Protein AF-A0A445JFX0-F1 (afdb_monomer_lite)

Sequence (176 aa):
MSKSPNRHNRLYMEARPMEAGLAEAIDDEKIGPGVAPKIGLKYCQKCLVGKRIWTRKYDVLAPMRRWSDHFNCARRACYAAMLTAKPRLLEPVYLVEIQAPDQALDGAYSVLNQKRGHVFEECQRPGTPLHNVKAYLPPSDPLEPVTPAAARVAEIRRKKGFDVEMRPLSEFEDRL

pLDDT: mean 72.2, std 17.0, range [28.61, 91.88]

Secondary structure (DSSP, 8-state):
-EE-TTSS-EE-----PPPTTHHHHHHTSSSSTTS-HHHHHHHHHHHTSSS--SSS-S-TTS----HHHHHHHHHHHHHHHHHHT--------EEEEEEE-GGGHHHHHHHHHHTT-EEEEEEEPTTSS-EEEEEEE-SS---STT-HHHHHHHHHHHHTT--SSPPPHHHHSPP-

InterPro domains:
  IPR000640 Elongation factor EFG, domain V-like [PF00679] (88-139)
  IPR014721 Small ribosomal subunit protein uS5 domain 2-type fold, subgroup [G3DSA:3.30.230.10] (1-62)
  IPR020568 Ribosomal protein uS5 domain 2-type superfamily [SSF54211] (1-90)
  IPR035647 EF-G domain III/V-like [SSF54980] (91-140)

Structure (mmCIF, N/CA/C/O backbone):
data_AF-A0A445JFX0-F1
#
_entry.id   AF-A0A445JFX0-F1
#
loop_
_atom_site.group_PDB
_atom_site.id
_atom_site.type_symbol
_atom_site.label_atom_id
_atom_site.label_alt_id
_atom_site.label_comp_id
_atom_site.label_asym_id
_atom_site.label_entity_id
_atom_site.label_seq_id
_atom_site.pdbx_PDB_ins_code
_atom_site.Cartn_x
_atom_site.Cartn_y
_atom_site.Cartn_z
_atom_site.occupancy
_atom_site.B_iso_or_equiv
_atom_site.auth_seq_id
_atom_site.auth_comp_id
_atom_site.auth_asym_id
_atom_site.auth_atom_id
_atom_site.pdbx_PDB_model_num
ATOM 1 N N . MET A 1 1 ? 10.030 1.991 -25.783 1.00 68.31 1 MET A N 1
ATOM 2 C CA . MET A 1 1 ? 10.793 0.958 -26.540 1.00 68.31 1 MET A CA 1
ATOM 3 C C . MET A 1 1 ? 12.175 0.850 -25.912 1.00 68.31 1 MET A C 1
ATOM 5 O O . MET A 1 1 ? 12.702 1.892 -25.548 1.00 68.31 1 MET A O 1
ATOM 9 N N . SER A 1 2 ? 12.758 -0.348 -25.797 1.00 76.56 2 SER A N 1
ATOM 10 C CA . SER A 1 2 ? 14.178 -0.508 -25.436 1.00 76.56 2 SER A CA 1
ATOM 11 C C . SER A 1 2 ? 14.916 -1.409 -26.434 1.00 76.56 2 SER A C 1
ATOM 13 O O . SER A 1 2 ? 14.337 -2.359 -26.960 1.00 76.56 2 SER A O 1
ATOM 15 N N . LYS A 1 3 ? 16.187 -1.109 -26.692 1.00 79.38 3 LYS A N 1
ATOM 16 C CA . LYS A 1 3 ? 17.128 -1.817 -27.561 1.00 79.38 3 LYS A CA 1
ATOM 17 C C . LYS A 1 3 ? 18.201 -2.493 -26.704 1.00 79.38 3 LYS A C 1
ATOM 19 O O . LYS A 1 3 ? 18.663 -1.942 -25.703 1.00 79.38 3 LYS A O 1
ATOM 24 N N . SER A 1 4 ? 18.656 -3.670 -27.126 1.00 76.25 4 SER A N 1
ATOM 25 C CA . SER A 1 4 ? 19.895 -4.267 -26.606 1.00 76.25 4 SER A CA 1
ATOM 26 C C . SER A 1 4 ? 21.100 -3.351 -26.886 1.00 76.25 4 SER A C 1
ATOM 28 O O . SER A 1 4 ? 21.087 -2.694 -27.931 1.00 76.25 4 SER A O 1
ATOM 30 N N . PRO A 1 5 ? 22.183 -3.375 -26.080 1.00 76.75 5 PRO A N 1
ATOM 31 C CA . PRO A 1 5 ? 23.419 -2.632 -26.372 1.00 76.75 5 PRO A CA 1
ATOM 32 C C . PRO A 1 5 ? 23.964 -2.891 -27.785 1.00 76.75 5 PRO A C 1
ATOM 34 O O . PRO A 1 5 ? 24.364 -1.966 -28.484 1.00 76.75 5 PRO A O 1
ATOM 37 N N . ASN A 1 6 ? 23.861 -4.140 -28.249 1.00 71.88 6 ASN A N 1
ATOM 38 C CA . ASN A 1 6 ? 24.244 -4.587 -29.591 1.00 71.88 6 ASN A CA 1
ATOM 39 C C . ASN A 1 6 ? 23.245 -4.182 -30.709 1.00 71.88 6 ASN A C 1
ATOM 41 O O . ASN A 1 6 ? 23.343 -4.668 -31.826 1.00 71.88 6 ASN A O 1
ATOM 45 N N . ARG A 1 7 ? 22.234 -3.349 -30.412 1.00 74.50 7 ARG A N 1
ATOM 46 C CA . ARG A 1 7 ? 21.196 -2.779 -31.311 1.00 74.50 7 ARG A CA 1
ATOM 47 C C . ARG A 1 7 ? 20.332 -3.749 -32.145 1.00 74.50 7 ARG A C 1
ATOM 49 O O . ARG A 1 7 ? 19.346 -3.300 -32.725 1.00 74.50 7 ARG A O 1
ATOM 56 N N . HIS A 1 8 ? 20.631 -5.047 -32.152 1.00 73.62 8 HIS A N 1
ATOM 57 C CA . HIS A 1 8 ? 19.897 -6.074 -32.897 1.00 73.62 8 HIS A CA 1
ATOM 58 C C . HIS A 1 8 ? 18.501 -6.367 -32.331 1.00 73.62 8 HIS A C 1
ATOM 60 O O . HIS A 1 8 ? 17.565 -6.574 -33.098 1.00 73.62 8 HIS A O 1
ATOM 66 N N . ASN A 1 9 ? 18.334 -6.342 -31.005 1.00 71.00 9 ASN A N 1
ATOM 67 C CA . ASN A 1 9 ? 17.088 -6.758 -30.359 1.00 71.00 9 ASN A CA 1
ATOM 68 C C . ASN A 1 9 ? 16.312 -5.541 -29.847 1.00 71.00 9 ASN A C 1
ATOM 70 O O . ASN A 1 9 ? 16.907 -4.618 -29.283 1.00 71.00 9 ASN A O 1
ATOM 74 N N . ARG A 1 10 ? 14.984 -5.546 -30.025 1.00 77.75 10 ARG A N 1
ATOM 75 C CA . ARG A 1 10 ? 14.062 -4.491 -29.572 1.00 77.75 10 ARG A CA 1
ATOM 76 C C . ARG A 1 10 ? 12.927 -5.092 -28.751 1.00 77.75 10 ARG A C 1
ATOM 78 O O . ARG A 1 10 ? 12.318 -6.068 -29.176 1.00 77.75 10 ARG A O 1
ATOM 85 N N . LEU A 1 11 ? 12.626 -4.480 -27.611 1.00 77.75 11 LEU A N 1
ATOM 86 C CA . LEU A 1 11 ? 11.527 -4.851 -26.725 1.00 77.75 11 LEU A CA 1
ATOM 87 C C . LEU A 1 11 ? 10.503 -3.714 -26.631 1.00 77.75 11 LEU A C 1
ATOM 89 O O . LEU A 1 11 ? 10.848 -2.537 -26.455 1.00 77.75 11 LEU A O 1
ATOM 93 N N . TYR A 1 12 ? 9.231 -4.098 -26.714 1.00 79.38 12 TYR A N 1
ATOM 94 C CA . TYR A 1 12 ? 8.079 -3.236 -26.485 1.00 79.38 12 TYR A CA 1
ATOM 95 C C . TYR A 1 12 ? 7.277 -3.830 -25.329 1.00 79.38 12 TYR A C 1
ATOM 97 O O . TYR A 1 12 ? 6.996 -5.026 -25.312 1.00 79.38 12 TYR A O 1
ATOM 105 N N . MET A 1 13 ? 6.952 -2.996 -24.347 1.00 79.62 13 MET A N 1
ATOM 106 C CA . MET A 1 13 ? 6.195 -3.363 -23.155 1.00 79.62 13 MET A CA 1
ATOM 107 C C . MET A 1 13 ? 5.250 -2.215 -22.819 1.00 79.62 13 MET A C 1
ATOM 109 O O . MET A 1 13 ? 5.603 -1.049 -22.993 1.00 79.62 13 MET A O 1
ATOM 113 N N . GLU A 1 14 ? 4.070 -2.563 -22.326 1.00 79.81 14 GLU A N 1
ATOM 114 C CA . GLU A 1 14 ? 3.058 -1.651 -21.806 1.00 79.81 14 GLU A CA 1
ATOM 115 C C . GLU A 1 14 ? 2.653 -2.189 -20.430 1.00 79.81 14 GLU A C 1
ATOM 117 O O . GLU A 1 14 ? 2.467 -3.398 -20.279 1.00 79.81 14 GLU A O 1
ATOM 122 N N . ALA A 1 15 ? 2.554 -1.320 -19.425 1.00 81.25 15 ALA A N 1
ATOM 123 C CA . ALA A 1 15 ? 2.101 -1.698 -18.092 1.00 81.25 15 ALA A CA 1
ATOM 124 C C . ALA A 1 15 ? 0.663 -1.213 -17.884 1.00 81.25 15 ALA A C 1
ATOM 126 O O . ALA A 1 15 ? 0.323 -0.081 -18.226 1.00 81.25 15 ALA A O 1
ATOM 127 N N . ARG A 1 16 ? -0.175 -2.076 -17.309 1.00 82.06 16 ARG A N 1
ATOM 128 C CA . ARG A 1 16 ? -1.561 -1.783 -16.927 1.00 82.06 16 ARG A CA 1
ATOM 129 C C . ARG A 1 16 ? -1.795 -2.270 -15.494 1.00 82.06 16 ARG A C 1
ATOM 131 O O . ARG A 1 16 ? -1.129 -3.223 -15.087 1.00 82.06 16 ARG A O 1
ATOM 138 N N . PRO A 1 17 ? -2.702 -1.640 -14.727 1.00 80.69 17 PRO A N 1
ATOM 139 C CA . PRO A 1 17 ? -3.099 -2.165 -13.425 1.00 80.69 17 PRO A CA 1
ATOM 140 C C . PRO A 1 17 ? -3.719 -3.561 -13.577 1.00 80.69 17 PRO A C 1
ATOM 142 O O . PRO A 1 17 ? -4.353 -3.861 -14.590 1.00 80.69 17 PRO A O 1
ATOM 145 N N . MET A 1 18 ? -3.528 -4.407 -12.566 1.00 82.00 18 MET A N 1
ATOM 146 C CA . MET A 1 18 ? -4.174 -5.719 -12.489 1.00 82.00 18 MET A CA 1
ATOM 147 C C . MET A 1 18 ? -5.675 -5.564 -12.190 1.00 82.00 18 MET A C 1
ATOM 149 O O . MET A 1 18 ? -6.092 -4.570 -11.595 1.00 82.00 18 MET A O 1
ATOM 153 N N . GLU A 1 19 ? -6.488 -6.542 -12.599 1.00 82.38 19 GLU A N 1
ATOM 154 C CA . GLU A 1 19 ? -7.910 -6.604 -12.225 1.00 82.38 19 GLU A CA 1
ATOM 155 C C . GLU A 1 19 ? -8.043 -6.850 -10.708 1.00 82.38 19 GLU A C 1
ATOM 157 O O . GLU A 1 19 ? -7.205 -7.526 -10.103 1.00 82.38 19 GLU A O 1
ATOM 162 N N . ALA A 1 20 ? -9.086 -6.293 -10.085 1.00 78.50 20 ALA A N 1
ATOM 163 C CA . ALA A 1 20 ? -9.346 -6.471 -8.656 1.00 78.50 20 ALA A CA 1
ATOM 164 C C . ALA A 1 20 ? -9.486 -7.964 -8.295 1.00 78.50 20 ALA A C 1
ATOM 166 O O . ALA A 1 20 ? -10.056 -8.743 -9.061 1.00 78.50 20 ALA A O 1
ATOM 167 N N . GLY A 1 21 ? -8.933 -8.368 -7.147 1.00 81.19 21 GLY A N 1
ATOM 168 C CA . GLY A 1 21 ? -8.895 -9.766 -6.701 1.00 81.19 21 GLY A CA 1
ATOM 169 C C . GLY A 1 21 ? -7.872 -10.669 -7.413 1.00 81.19 21 GLY A C 1
ATOM 170 O O . GLY A 1 21 ? -7.692 -11.812 -6.999 1.00 81.19 21 GLY A O 1
ATOM 171 N N . LEU A 1 22 ? -7.158 -10.204 -8.453 1.00 80.31 22 LEU A N 1
ATOM 172 C CA . LEU A 1 22 ? -6.092 -11.013 -9.069 1.00 80.31 22 LEU A CA 1
ATOM 173 C C . LEU A 1 22 ? -4.893 -11.189 -8.129 1.00 80.31 22 LEU A C 1
ATOM 175 O O . LEU A 1 22 ? -4.343 -12.282 -8.062 1.00 80.31 22 LEU A O 1
ATOM 179 N N . ALA A 1 23 ? -4.489 -10.123 -7.430 1.00 81.81 23 ALA A N 1
ATOM 180 C CA . ALA A 1 23 ? -3.370 -10.164 -6.487 1.00 81.81 23 ALA A CA 1
ATOM 181 C C . ALA A 1 23 ? -3.665 -11.131 -5.328 1.00 81.81 23 ALA A C 1
ATOM 183 O O . ALA A 1 23 ? -2.898 -12.057 -5.101 1.00 81.81 23 ALA A O 1
ATOM 184 N N . GLU A 1 24 ? -4.845 -11.005 -4.715 1.00 84.75 24 GLU A N 1
ATOM 185 C CA . GLU A 1 24 ? -5.354 -11.924 -3.686 1.00 84.75 24 GLU A CA 1
ATOM 186 C C . GLU A 1 24 ? -5.345 -13.385 -4.169 1.00 84.75 24 GLU A C 1
ATOM 188 O O . GLU A 1 24 ? -4.886 -14.272 -3.462 1.00 84.75 24 GLU A O 1
ATOM 193 N N . ALA A 1 25 ? -5.765 -13.653 -5.411 1.00 81.69 25 ALA A N 1
ATOM 194 C CA . ALA A 1 25 ? -5.739 -15.002 -5.980 1.00 81.69 25 ALA A CA 1
ATOM 195 C C . ALA A 1 25 ? -4.323 -15.546 -6.285 1.00 81.69 25 ALA A C 1
ATOM 197 O O . ALA A 1 25 ? -4.174 -16.751 -6.504 1.00 81.69 25 ALA A O 1
ATOM 198 N N . ILE A 1 26 ? -3.298 -14.690 -6.332 1.00 83.38 26 ILE A N 1
ATOM 199 C CA . ILE A 1 26 ? -1.887 -15.097 -6.420 1.00 83.38 26 ILE A CA 1
ATOM 200 C C . ILE A 1 26 ? -1.342 -15.377 -5.015 1.00 83.38 26 ILE A C 1
ATOM 202 O O . ILE A 1 26 ? -0.708 -16.413 -4.821 1.00 83.38 26 ILE A O 1
ATOM 206 N N . ASP A 1 27 ? -1.636 -14.508 -4.045 1.00 85.62 27 ASP A N 1
ATOM 207 C CA . ASP A 1 27 ? -1.205 -14.655 -2.647 1.00 85.62 27 ASP A CA 1
ATOM 208 C C . ASP A 1 27 ? -1.869 -15.870 -1.959 1.00 85.62 27 ASP A C 1
ATOM 210 O O . ASP A 1 27 ? -1.221 -16.577 -1.193 1.00 85.62 27 ASP A O 1
ATOM 214 N N . ASP A 1 28 ? -3.118 -16.192 -2.319 1.00 85.50 28 ASP A N 1
ATOM 215 C CA . ASP A 1 28 ? -3.839 -17.422 -1.936 1.00 85.50 28 ASP A CA 1
ATOM 216 C C . ASP A 1 28 ? -3.320 -18.702 -2.643 1.00 85.50 28 ASP A C 1
ATOM 218 O O . ASP A 1 28 ? -3.956 -19.757 -2.569 1.00 85.50 28 ASP A O 1
ATOM 222 N N . GLU A 1 29 ? -2.249 -18.612 -3.438 1.00 79.00 29 GLU A N 1
ATOM 223 C CA . GLU A 1 29 ? -1.681 -19.671 -4.297 1.00 79.00 29 GLU A CA 1
ATOM 224 C C . GLU A 1 29 ? -2.653 -20.315 -5.317 1.00 79.00 29 GLU A C 1
ATOM 226 O O . GLU A 1 29 ? -2.290 -21.247 -6.041 1.00 79.00 29 GLU A O 1
ATOM 231 N N . LYS A 1 30 ? -3.874 -19.781 -5.478 1.00 74.12 30 LYS A N 1
ATOM 232 C CA . LYS A 1 30 ? -4.865 -20.232 -6.483 1.00 74.12 30 LYS A CA 1
ATOM 233 C C . LYS A 1 30 ? -4.347 -20.059 -7.918 1.00 74.12 30 LYS A C 1
ATOM 235 O O . LYS A 1 30 ? -4.818 -20.738 -8.837 1.00 74.12 30 LYS A O 1
ATOM 240 N N . ILE A 1 31 ? -3.386 -19.154 -8.120 1.00 69.06 31 ILE A N 1
ATOM 241 C CA . ILE A 1 31 ? -2.712 -18.873 -9.388 1.00 69.06 31 ILE A CA 1
ATOM 242 C C . ILE A 1 31 ? -1.194 -18.893 -9.159 1.00 69.06 31 ILE A C 1
ATOM 244 O O . ILE A 1 31 ? -0.615 -17.927 -8.676 1.00 69.06 31 ILE A O 1
ATOM 248 N N . GLY A 1 32 ? -0.527 -19.968 -9.580 1.00 68.62 32 GLY A N 1
ATOM 249 C CA . GLY A 1 32 ? 0.926 -20.103 -9.453 1.00 68.62 32 GLY A CA 1
A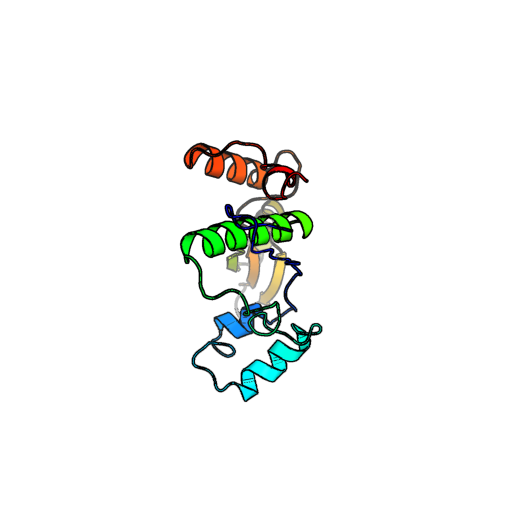TOM 250 C C . GLY A 1 32 ? 1.527 -21.098 -10.452 1.00 68.62 32 GLY A C 1
ATOM 251 O O . GLY A 1 32 ? 0.787 -21.823 -11.122 1.00 68.62 32 GLY A O 1
ATOM 252 N N . PRO A 1 33 ? 2.868 -21.171 -10.565 1.00 67.12 33 PRO A N 1
ATOM 253 C CA . PRO A 1 33 ? 3.551 -22.058 -11.513 1.00 67.12 33 PRO A CA 1
ATOM 254 C C . PRO A 1 33 ? 3.340 -23.555 -11.224 1.00 67.12 33 PRO A C 1
ATOM 256 O O . PRO A 1 33 ? 3.497 -24.367 -12.131 1.00 67.12 33 PRO A O 1
ATOM 259 N N . GLY A 1 34 ? 2.969 -23.921 -9.990 1.00 70.12 34 GLY A N 1
ATOM 260 C CA . GLY A 1 34 ? 2.596 -25.290 -9.612 1.00 70.12 34 GLY A CA 1
ATOM 261 C C . GLY A 1 34 ? 1.132 -25.662 -9.893 1.00 70.12 34 GLY A C 1
ATOM 262 O O . GLY A 1 34 ? 0.768 -26.829 -9.763 1.00 70.12 34 GLY A O 1
ATOM 263 N N . VAL A 1 35 ? 0.279 -24.705 -10.279 1.00 68.06 35 VAL A N 1
ATOM 264 C CA . VAL A 1 35 ? -1.163 -24.933 -10.471 1.00 68.06 35 VAL A CA 1
ATOM 265 C C . VAL A 1 35 ? -1.453 -25.424 -11.891 1.00 68.06 35 VAL A C 1
ATOM 267 O O . VAL A 1 35 ? -0.879 -24.948 -12.872 1.00 68.06 35 VAL A O 1
ATOM 270 N N . ALA A 1 36 ? -2.399 -26.358 -12.028 1.00 60.09 36 ALA A N 1
ATOM 271 C CA . ALA A 1 36 ? -2.798 -26.898 -13.324 1.00 60.09 36 ALA A CA 1
ATOM 272 C C . ALA A 1 36 ? -3.232 -25.777 -14.304 1.00 60.09 36 ALA A C 1
ATOM 274 O O . ALA A 1 36 ? -4.129 -24.985 -13.985 1.00 60.09 36 ALA A O 1
ATOM 275 N N . PRO A 1 37 ? -2.689 -25.732 -15.540 1.00 59.88 37 PRO A N 1
ATOM 276 C CA . PRO A 1 37 ? -2.784 -24.556 -16.413 1.00 59.88 37 PRO A CA 1
ATOM 277 C C . PRO A 1 37 ? -4.216 -24.181 -16.823 1.00 59.88 37 PRO A C 1
ATOM 279 O O . PRO A 1 37 ? -4.466 -23.037 -17.191 1.00 59.88 37 PRO A O 1
ATOM 282 N N . LYS A 1 38 ? -5.177 -25.110 -16.728 1.00 59.72 38 LYS A N 1
ATOM 283 C CA . LYS A 1 38 ? -6.600 -24.868 -17.031 1.00 59.72 38 LYS A CA 1
ATOM 284 C C . LYS A 1 38 ? -7.290 -23.930 -16.028 1.00 59.72 38 LYS A C 1
ATOM 286 O O . LYS A 1 38 ? -8.235 -23.247 -16.414 1.00 59.72 38 LYS A O 1
ATOM 291 N N . ILE A 1 39 ? -6.842 -23.901 -14.769 1.00 55.00 39 ILE A N 1
ATOM 292 C CA . ILE A 1 39 ? -7.421 -23.049 -13.714 1.00 55.00 39 ILE A CA 1
ATOM 293 C C . ILE A 1 39 ? -6.885 -21.624 -13.870 1.00 55.00 39 ILE A C 1
ATOM 295 O O . ILE A 1 39 ? -7.668 -20.684 -14.023 1.00 55.00 39 ILE A O 1
ATOM 299 N N . GLY A 1 40 ? -5.558 -21.486 -13.975 1.00 51.25 40 GLY A N 1
ATOM 300 C CA . GLY A 1 40 ? -4.903 -20.206 -14.247 1.00 51.25 40 GLY A CA 1
ATOM 301 C C . GLY A 1 40 ? -5.408 -19.536 -15.530 1.00 51.25 40 GLY A C 1
ATOM 302 O O . GLY A 1 40 ? -5.585 -18.321 -15.546 1.00 51.25 40 GLY A O 1
ATOM 303 N N . LEU A 1 41 ? -5.733 -20.306 -16.582 1.00 50.91 41 LEU A N 1
ATOM 304 C CA . LEU A 1 41 ? -6.215 -19.754 -17.855 1.00 50.91 41 LEU A CA 1
ATOM 305 C C . LEU A 1 41 ? -7.479 -18.890 -17.715 1.00 50.91 41 LEU A C 1
ATOM 307 O O . LEU A 1 41 ? -7.590 -17.911 -18.444 1.00 50.91 41 LEU A O 1
ATOM 311 N N . LYS A 1 42 ? -8.401 -19.197 -16.787 1.00 56.25 42 LYS A N 1
ATOM 312 C CA . LYS A 1 42 ? -9.648 -18.422 -16.610 1.00 56.25 42 LYS A CA 1
ATOM 313 C C . LYS A 1 42 ? -9.386 -17.001 -16.102 1.00 56.25 42 LYS A C 1
ATOM 315 O O . LYS A 1 42 ? -9.930 -16.049 -16.654 1.00 56.25 42 LYS A O 1
ATOM 320 N N . TYR A 1 43 ? -8.530 -16.863 -15.092 1.00 53.06 43 TYR A N 1
ATOM 321 C CA . TYR A 1 43 ? -8.102 -15.561 -14.570 1.00 53.06 43 TYR A CA 1
ATOM 322 C C . TYR A 1 43 ? -7.184 -14.849 -15.564 1.00 53.06 43 TYR A C 1
ATOM 324 O O . TYR A 1 43 ? -7.361 -13.668 -15.867 1.00 53.06 43 TYR A O 1
ATOM 332 N N . CYS A 1 44 ? -6.249 -15.595 -16.158 1.00 48.53 44 CYS A N 1
ATOM 333 C CA . CYS A 1 44 ? -5.326 -15.038 -17.130 1.00 48.53 44 CYS A CA 1
ATOM 334 C C . CYS A 1 44 ? -6.057 -14.541 -18.388 1.00 48.53 44 CYS A C 1
ATOM 336 O O . CYS A 1 44 ? -5.675 -13.505 -18.902 1.00 48.53 44 CYS A O 1
ATOM 338 N N . GLN A 1 45 ? -7.145 -15.170 -18.856 1.00 46.81 45 GLN A N 1
ATOM 339 C CA . GLN A 1 45 ? -7.899 -14.709 -20.037 1.00 46.81 45 GLN A CA 1
ATOM 340 C C . GLN A 1 45 ? -8.467 -13.292 -19.909 1.00 46.81 45 GLN A C 1
ATOM 342 O O . GLN A 1 45 ? -8.536 -12.594 -20.919 1.00 46.81 45 GLN A O 1
ATOM 347 N N . LYS A 1 46 ? -8.845 -12.854 -18.702 1.00 42.16 46 LYS A N 1
ATOM 348 C CA . LYS A 1 46 ? -9.303 -11.476 -18.478 1.00 42.16 46 LYS A CA 1
ATOM 349 C C . LYS A 1 46 ? -8.153 -10.471 -18.427 1.00 42.16 46 LYS A C 1
ATOM 351 O O . LYS A 1 46 ? -8.266 -9.385 -18.978 1.00 42.16 46 LYS A O 1
ATOM 356 N N . CYS A 1 47 ? -7.016 -10.847 -17.845 1.00 41.56 47 CYS A N 1
ATOM 357 C CA . CYS A 1 47 ? -5.804 -10.021 -17.871 1.00 41.56 47 CYS A CA 1
ATOM 358 C C . CYS A 1 47 ? -5.141 -9.993 -19.266 1.00 41.56 47 CYS A C 1
ATOM 360 O O . CYS A 1 47 ? -4.505 -9.015 -19.653 1.00 41.56 47 CYS A O 1
ATOM 362 N N . LEU A 1 48 ? -5.335 -11.054 -20.051 1.00 41.53 48 LEU A N 1
ATOM 363 C CA . LEU A 1 48 ? -4.837 -11.264 -21.410 1.00 41.53 48 LEU A CA 1
ATOM 364 C C . LEU A 1 48 ? -5.886 -10.909 -22.478 1.00 41.53 48 LEU A C 1
ATOM 366 O O . LEU A 1 48 ? -6.050 -11.639 -23.461 1.00 41.53 48 LEU A O 1
ATOM 370 N N . VAL A 1 49 ? -6.537 -9.742 -22.363 1.00 38.66 49 VAL A N 1
ATOM 371 C CA . VAL A 1 49 ? -7.267 -9.151 -23.511 1.00 38.66 49 VAL A CA 1
ATOM 372 C C . VAL A 1 49 ? -6.323 -8.979 -24.719 1.00 38.66 49 VAL A C 1
ATOM 374 O O . VAL A 1 49 ? -6.748 -9.062 -25.869 1.00 38.66 49 VAL A O 1
ATOM 377 N N . GLY A 1 50 ? -5.010 -8.876 -24.478 1.00 31.69 50 GLY A N 1
ATOM 378 C CA . GLY A 1 50 ? -3.995 -9.300 -25.442 1.00 31.69 50 GLY A CA 1
ATOM 379 C C . GLY A 1 50 ? -3.669 -10.793 -25.306 1.00 31.69 50 GLY A C 1
ATOM 380 O O . GLY A 1 50 ? -2.944 -11.181 -24.392 1.00 31.69 50 GLY A O 1
ATOM 381 N N . LYS A 1 51 ? -4.118 -11.627 -26.258 1.00 31.03 51 LYS A N 1
ATOM 382 C CA . LYS A 1 51 ? -3.683 -13.033 -26.411 1.00 31.03 51 LYS A CA 1
ATOM 383 C C . LYS A 1 51 ? -2.166 -13.127 -26.669 1.00 31.03 51 LYS A C 1
ATOM 385 O O . LYS A 1 51 ? -1.760 -13.266 -27.822 1.00 31.03 51 LYS A O 1
ATOM 390 N N . ARG A 1 52 ? -1.347 -13.064 -25.612 1.00 31.98 52 ARG A N 1
ATOM 391 C CA . ARG A 1 52 ? 0.055 -13.526 -25.495 1.00 31.98 52 ARG A CA 1
ATOM 392 C C . ARG A 1 52 ? 0.599 -13.129 -24.118 1.00 31.98 52 ARG A C 1
ATOM 394 O O . ARG A 1 52 ? 0.967 -11.978 -23.909 1.00 31.98 52 ARG A O 1
ATOM 401 N N . ILE A 1 53 ? 0.792 -14.111 -23.234 1.00 30.41 53 ILE A N 1
ATOM 402 C CA . ILE A 1 53 ? 1.964 -14.050 -22.348 1.00 30.41 53 ILE A CA 1
ATOM 403 C C . ILE A 1 53 ? 3.170 -14.074 -23.293 1.00 30.41 53 ILE A C 1
ATOM 405 O O . ILE A 1 53 ? 3.271 -14.951 -24.157 1.00 30.41 53 ILE A O 1
ATOM 409 N N . TRP A 1 54 ? 4.018 -13.053 -23.214 1.00 34.00 54 TRP A N 1
ATOM 410 C CA . TRP A 1 54 ? 4.998 -12.740 -24.253 1.00 34.00 54 TRP A CA 1
ATOM 411 C C . TRP A 1 54 ? 6.216 -13.681 -24.253 1.00 34.00 54 TRP A C 1
ATOM 413 O O . TRP A 1 54 ? 7.303 -13.320 -23.818 1.00 34.00 54 TRP A O 1
ATOM 423 N N . THR A 1 55 ? 6.044 -14.883 -24.814 1.00 32.97 55 THR A N 1
ATOM 424 C CA . THR A 1 55 ? 7.148 -15.791 -25.199 1.00 32.97 55 THR A CA 1
ATOM 425 C C . THR A 1 55 ? 6.979 -16.445 -26.585 1.00 32.97 55 THR A C 1
ATOM 427 O O . THR A 1 55 ? 7.712 -17.377 -26.910 1.00 32.97 55 THR A O 1
ATOM 430 N N . ARG A 1 56 ? 6.057 -15.977 -27.454 1.00 28.64 56 ARG A N 1
ATOM 431 C CA . ARG A 1 56 ? 5.927 -16.472 -28.852 1.00 28.64 56 ARG A CA 1
ATOM 432 C C . ARG A 1 56 ? 5.593 -15.371 -29.882 1.00 28.64 56 ARG A C 1
ATOM 434 O O . ARG A 1 56 ? 4.504 -14.806 -29.818 1.00 28.64 56 ARG A O 1
ATOM 441 N N . LYS A 1 57 ? 6.489 -15.181 -30.877 1.00 28.61 57 LYS A N 1
ATOM 442 C CA . LYS A 1 57 ? 6.472 -14.197 -31.999 1.00 28.61 57 LYS A CA 1
ATOM 443 C C . LYS A 1 57 ? 6.388 -12.726 -31.538 1.00 28.61 57 LYS A C 1
ATOM 445 O O . LYS A 1 57 ? 5.315 -12.344 -31.089 1.00 28.61 57 LYS A O 1
ATOM 450 N N . TYR A 1 58 ? 7.326 -11.778 -31.669 1.00 31.69 58 TYR A N 1
ATOM 451 C CA . TYR A 1 58 ? 8.730 -11.589 -32.114 1.00 31.69 58 TYR A CA 1
ATOM 452 C C . TYR A 1 58 ? 9.585 -12.705 -32.729 1.00 31.69 58 TYR A C 1
ATOM 454 O O . TYR A 1 58 ? 9.546 -13.873 -32.343 1.00 31.69 58 TYR A O 1
ATOM 462 N N . ASP A 1 59 ? 10.457 -12.264 -33.633 1.00 30.88 59 ASP A N 1
ATOM 463 C CA . ASP A 1 59 ? 11.402 -13.060 -34.406 1.00 30.88 59 ASP A CA 1
ATOM 464 C C . ASP A 1 59 ? 12.502 -13.689 -33.546 1.00 30.88 59 ASP A C 1
ATOM 466 O O . ASP A 1 59 ? 13.551 -13.103 -33.285 1.00 30.88 59 ASP A O 1
ATOM 470 N N . VAL A 1 60 ? 12.308 -14.959 -33.191 1.00 34.19 60 VAL A N 1
ATOM 471 C CA . VAL A 1 60 ? 13.354 -15.818 -32.603 1.00 34.19 60 VAL A CA 1
ATOM 472 C C . VAL A 1 60 ? 14.339 -16.337 -33.674 1.00 34.19 60 VAL A C 1
ATOM 474 O O . VAL A 1 60 ? 15.016 -17.340 -33.477 1.00 34.19 60 VAL A O 1
ATOM 477 N N . LEU A 1 61 ? 14.417 -15.663 -34.830 1.00 34.56 61 LEU A N 1
ATOM 478 C CA . LEU A 1 61 ? 15.384 -15.944 -35.902 1.00 34.56 61 LEU A CA 1
ATOM 479 C C . LEU A 1 61 ? 16.797 -15.437 -35.572 1.00 34.56 61 LEU A C 1
ATOM 481 O O . LEU A 1 61 ? 17.765 -15.839 -36.215 1.00 34.56 61 LEU A O 1
ATOM 485 N N . ALA A 1 62 ? 16.946 -14.601 -34.542 1.00 37.81 62 ALA A N 1
ATOM 486 C CA . ALA A 1 62 ? 18.237 -14.377 -33.912 1.00 37.81 62 ALA A CA 1
ATOM 487 C C . ALA A 1 62 ? 18.490 -15.493 -32.875 1.00 37.81 62 ALA A C 1
ATOM 489 O O . ALA A 1 62 ? 17.777 -15.536 -31.868 1.00 37.81 62 ALA A O 1
ATOM 490 N N . PRO A 1 63 ? 19.500 -16.374 -33.055 1.00 46.12 63 PRO A N 1
ATOM 491 C CA . PRO A 1 63 ? 19.897 -17.305 -32.001 1.00 46.12 63 PRO A CA 1
ATOM 492 C C . PRO A 1 63 ? 20.288 -16.533 -30.737 1.00 46.12 63 PRO A C 1
ATOM 494 O O . PRO A 1 63 ? 20.651 -15.357 -30.812 1.00 46.12 63 PRO A O 1
ATOM 497 N N . MET A 1 64 ? 20.21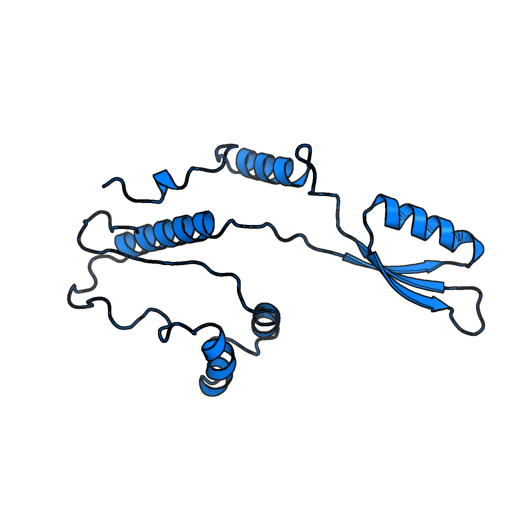6 -17.204 -29.586 1.00 44.53 64 MET A N 1
ATOM 498 C CA . MET A 1 64 ? 20.262 -16.642 -28.228 1.00 44.53 64 MET A CA 1
ATOM 499 C C . MET A 1 64 ? 21.609 -15.968 -27.881 1.00 44.53 64 MET A C 1
ATOM 501 O O . MET A 1 64 ? 22.410 -16.460 -27.086 1.00 44.53 64 MET A O 1
ATOM 505 N N . ARG A 1 65 ? 21.885 -14.817 -28.503 1.00 56.66 65 ARG A N 1
ATOM 506 C CA . ARG A 1 65 ? 23.141 -14.066 -28.386 1.00 56.66 65 ARG A CA 1
ATOM 507 C C . ARG A 1 65 ? 23.164 -13.286 -27.074 1.00 56.66 65 ARG A C 1
ATOM 509 O O . ARG A 1 65 ? 22.677 -12.164 -27.004 1.00 56.66 65 ARG A O 1
ATOM 516 N N . ARG A 1 66 ? 23.788 -13.915 -26.075 1.00 58.28 66 ARG A N 1
ATOM 517 C CA . ARG A 1 66 ? 24.190 -13.378 -24.765 1.00 58.28 66 ARG A CA 1
ATOM 518 C C . ARG A 1 66 ? 23.031 -12.885 -23.875 1.00 58.28 66 ARG A C 1
ATOM 520 O O . ARG A 1 66 ? 22.328 -11.913 -24.146 1.00 58.28 66 ARG A O 1
ATOM 527 N N . TRP A 1 67 ? 22.864 -13.566 -22.744 1.00 64.12 67 TRP A N 1
ATOM 528 C CA . TRP A 1 67 ? 21.781 -13.331 -21.782 1.00 64.12 67 TRP A CA 1
ATOM 529 C C . TRP A 1 67 ? 21.832 -11.938 -21.115 1.00 64.12 67 TRP A C 1
ATOM 531 O O . TRP A 1 67 ? 20.784 -11.326 -20.900 1.00 64.12 67 TRP A O 1
ATOM 541 N N . SER A 1 68 ? 23.032 -11.384 -20.884 1.00 70.88 68 SER A N 1
ATOM 542 C CA . SER A 1 68 ? 23.249 -10.054 -20.277 1.00 70.88 68 SER A CA 1
ATOM 543 C C . SER A 1 68 ? 22.530 -8.912 -20.999 1.00 70.88 68 SER A C 1
ATOM 545 O O . SER A 1 68 ? 22.001 -7.991 -20.370 1.00 70.88 68 SER A O 1
ATOM 547 N N . ASP A 1 69 ? 22.518 -8.967 -22.327 1.00 68.44 69 ASP A N 1
ATOM 548 C CA . ASP A 1 69 ? 22.061 -7.875 -23.187 1.00 68.44 69 ASP A CA 1
ATOM 549 C C . ASP A 1 69 ? 20.530 -7.805 -23.190 1.00 68.44 69 ASP A C 1
ATOM 551 O O . ASP A 1 69 ? 19.939 -6.724 -23.207 1.00 68.44 69 ASP A O 1
ATOM 555 N N . HIS A 1 70 ? 19.898 -8.977 -23.091 1.00 72.38 70 HIS A N 1
ATOM 556 C CA . HIS A 1 70 ? 18.458 -9.144 -22.950 1.00 72.38 70 HIS A CA 1
ATOM 557 C C . HIS A 1 70 ? 17.980 -8.702 -21.569 1.00 72.38 70 HIS A C 1
ATOM 559 O O . HIS A 1 70 ? 17.004 -7.963 -21.478 1.00 72.38 70 HIS A O 1
ATOM 565 N N . PHE A 1 71 ? 18.681 -9.098 -20.500 1.00 77.88 71 PHE A N 1
ATOM 566 C CA . PHE A 1 71 ? 18.302 -8.749 -19.129 1.00 77.88 71 PHE A CA 1
ATOM 567 C C . PHE A 1 71 ? 18.308 -7.230 -18.894 1.00 77.88 71 PHE A C 1
ATOM 569 O O . PHE A 1 71 ? 17.341 -6.670 -18.378 1.00 77.88 71 PHE A O 1
ATOM 576 N N . ASN A 1 72 ? 19.361 -6.536 -19.342 1.00 79.25 72 ASN A N 1
ATOM 577 C CA . ASN A 1 72 ? 19.443 -5.080 -19.214 1.00 79.25 72 ASN A CA 1
ATOM 578 C C . ASN A 1 72 ? 18.391 -4.347 -20.062 1.00 79.25 72 ASN A C 1
ATOM 580 O O . ASN A 1 72 ? 17.798 -3.376 -19.588 1.00 79.25 72 ASN A O 1
ATOM 584 N N . CYS A 1 73 ? 18.120 -4.827 -21.280 1.00 79.19 73 CYS A N 1
ATOM 585 C CA . CYS A 1 73 ? 17.076 -4.278 -22.147 1.00 79.19 73 CYS A CA 1
ATOM 586 C C . CYS A 1 73 ? 15.670 -4.484 -21.554 1.00 79.19 73 CYS A C 1
ATOM 588 O O . CYS A 1 73 ? 14.889 -3.536 -21.480 1.00 79.19 73 CYS A O 1
ATOM 590 N N . ALA A 1 74 ? 15.369 -5.685 -21.049 1.00 81.81 74 ALA A N 1
ATOM 591 C CA . ALA A 1 74 ? 14.100 -5.992 -20.394 1.00 81.81 74 ALA A CA 1
ATOM 592 C C . ALA A 1 74 ? 13.893 -5.133 -19.139 1.00 81.81 74 ALA A C 1
ATOM 594 O O . ALA A 1 74 ? 12.839 -4.525 -18.984 1.00 81.81 74 ALA A O 1
ATOM 595 N N . ARG A 1 75 ? 14.920 -4.986 -18.289 1.00 83.38 75 ARG A N 1
ATOM 596 C CA . ARG A 1 75 ? 14.849 -4.132 -17.094 1.00 83.38 75 ARG A CA 1
ATOM 597 C C . ARG A 1 75 ? 14.559 -2.664 -17.439 1.00 83.38 75 ARG A C 1
ATOM 599 O O . ARG A 1 75 ? 13.713 -2.054 -16.789 1.00 83.38 75 ARG A O 1
ATOM 606 N N . ARG A 1 76 ? 15.203 -2.104 -18.476 1.00 83.19 76 ARG A N 1
ATOM 607 C CA . ARG A 1 76 ? 14.909 -0.738 -18.965 1.00 83.19 76 ARG A CA 1
ATOM 608 C C . ARG A 1 76 ? 13.490 -0.625 -19.531 1.00 83.19 76 ARG A C 1
ATOM 610 O O . ARG A 1 76 ? 12.792 0.328 -19.200 1.00 83.19 76 ARG A O 1
ATOM 617 N N . ALA A 1 77 ? 13.041 -1.609 -20.315 1.00 82.88 77 ALA A N 1
ATOM 618 C CA . ALA A 1 77 ? 11.682 -1.647 -20.858 1.00 82.88 77 ALA A CA 1
ATOM 619 C C . ALA A 1 77 ? 10.604 -1.697 -19.756 1.00 82.88 77 ALA A C 1
ATOM 621 O O . ALA A 1 77 ? 9.626 -0.957 -19.844 1.00 82.88 77 ALA A O 1
ATOM 622 N N . CYS A 1 78 ? 10.812 -2.493 -18.699 1.00 84.94 78 CYS A N 1
ATOM 623 C CA . CYS A 1 78 ? 9.920 -2.542 -17.539 1.00 84.94 78 CYS A CA 1
ATOM 624 C C . CYS A 1 78 ? 9.834 -1.189 -16.819 1.00 84.94 78 CYS A C 1
ATOM 626 O O . CYS A 1 78 ? 8.730 -0.717 -16.561 1.00 84.94 78 CYS A O 1
ATOM 628 N N . TYR A 1 79 ? 10.969 -0.538 -16.526 1.00 85.38 79 TYR A N 1
ATOM 629 C CA . TYR A 1 79 ? 10.956 0.769 -15.854 1.00 85.38 79 TYR A CA 1
ATOM 630 C C . TYR A 1 79 ? 10.297 1.863 -16.702 1.00 85.38 79 TYR A C 1
ATOM 632 O O . TYR A 1 79 ? 9.495 2.627 -16.168 1.00 85.38 79 TYR A O 1
ATOM 640 N N . ALA A 1 80 ? 10.557 1.901 -18.014 1.00 85.69 80 ALA A N 1
ATOM 641 C CA . ALA A 1 80 ? 9.865 2.821 -18.917 1.00 85.69 80 ALA A CA 1
ATOM 642 C C . ALA A 1 80 ? 8.342 2.600 -18.878 1.00 85.69 80 ALA A C 1
ATOM 644 O O . ALA A 1 80 ? 7.589 3.541 -18.641 1.00 85.69 80 ALA A O 1
ATOM 645 N N . ALA A 1 81 ? 7.887 1.348 -19.018 1.00 84.12 81 ALA A N 1
ATOM 646 C CA . ALA A 1 81 ? 6.465 1.009 -18.977 1.00 84.12 81 ALA A CA 1
ATOM 647 C C . ALA A 1 81 ? 5.803 1.378 -17.633 1.00 84.12 81 ALA A C 1
ATOM 649 O O . ALA A 1 81 ? 4.700 1.924 -17.628 1.00 84.12 81 ALA A O 1
ATOM 650 N N . MET A 1 82 ? 6.481 1.136 -16.504 1.00 85.81 82 MET A N 1
ATOM 651 C CA . MET A 1 82 ? 5.998 1.516 -15.169 1.00 85.81 82 MET A CA 1
ATOM 652 C C . MET A 1 82 ? 5.853 3.033 -15.006 1.00 85.81 82 MET A C 1
ATOM 654 O O . MET A 1 82 ? 4.847 3.480 -14.464 1.00 85.81 82 MET A O 1
ATOM 658 N N . LEU A 1 83 ? 6.823 3.823 -15.484 1.00 85.38 83 LEU A N 1
ATOM 659 C CA . LEU A 1 83 ? 6.769 5.288 -15.412 1.00 85.38 83 LEU A CA 1
ATOM 660 C C . LEU A 1 83 ? 5.639 5.859 -16.284 1.0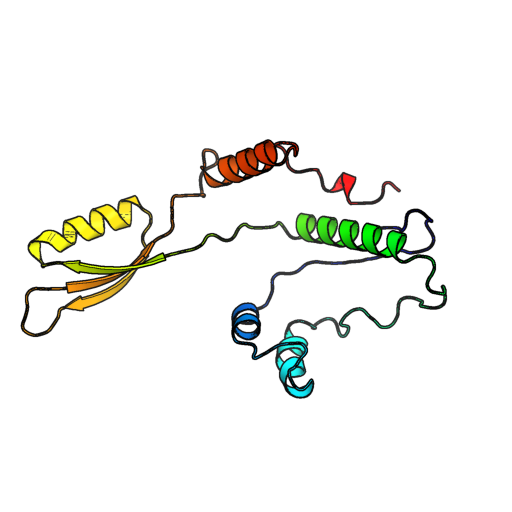0 85.38 83 LEU A C 1
ATOM 662 O O . LEU A 1 83 ? 4.895 6.723 -15.819 1.00 85.38 83 LEU A O 1
ATOM 666 N N . THR A 1 84 ? 5.441 5.327 -17.495 1.00 83.62 84 THR A N 1
ATOM 667 C CA . THR A 1 84 ? 4.303 5.690 -18.362 1.00 83.62 84 THR A CA 1
ATOM 668 C C . THR A 1 84 ? 2.954 5.370 -17.707 1.00 83.62 84 THR A C 1
ATOM 670 O O . THR A 1 84 ? 2.002 6.137 -17.845 1.00 83.62 84 THR A O 1
ATOM 673 N N . ALA A 1 85 ? 2.870 4.279 -16.939 1.00 80.81 85 ALA A N 1
ATOM 674 C CA . ALA A 1 85 ? 1.650 3.842 -16.258 1.00 80.81 85 ALA A CA 1
ATOM 675 C C . ALA A 1 85 ? 1.289 4.635 -14.980 1.00 80.81 85 ALA A C 1
ATOM 677 O O . ALA A 1 85 ? 0.332 4.261 -14.304 1.00 80.81 85 ALA A O 1
ATOM 678 N N . LYS A 1 86 ? 2.005 5.729 -14.658 1.00 80.25 86 LYS A N 1
ATOM 679 C CA . LYS A 1 86 ? 1.797 6.579 -13.463 1.00 80.25 86 LYS A CA 1
ATOM 680 C C . LYS A 1 86 ? 1.799 5.754 -12.160 1.00 80.25 86 LYS A C 1
ATOM 682 O O . LYS A 1 86 ? 0.735 5.504 -11.585 1.00 80.25 86 LYS A O 1
ATOM 687 N N . PRO A 1 87 ? 2.982 5.318 -11.687 1.00 81.50 87 PRO A N 1
ATOM 688 C CA . PRO A 1 87 ? 3.082 4.391 -10.569 1.00 81.50 87 PRO A CA 1
ATOM 689 C C . PRO A 1 87 ? 2.533 5.020 -9.285 1.00 81.50 87 PRO A C 1
ATOM 691 O O . PRO A 1 87 ? 2.725 6.209 -9.026 1.00 81.50 87 PRO A O 1
ATOM 694 N N . ARG A 1 88 ? 1.870 4.202 -8.467 1.00 79.38 88 ARG A N 1
ATOM 695 C CA . ARG A 1 88 ? 1.372 4.572 -7.136 1.00 79.38 88 ARG A CA 1
ATOM 696 C C . ARG A 1 88 ? 2.067 3.721 -6.082 1.00 79.38 88 ARG A C 1
ATOM 698 O O . ARG A 1 88 ? 2.457 2.589 -6.364 1.00 79.38 88 ARG A O 1
ATOM 705 N N . LEU A 1 89 ? 2.214 4.269 -4.884 1.00 76.75 89 LEU A N 1
ATOM 706 C CA . LEU A 1 89 ? 2.666 3.516 -3.719 1.00 76.75 89 LEU A CA 1
ATOM 707 C C . LEU A 1 89 ? 1.452 2.894 -3.029 1.00 76.75 89 LEU A C 1
ATOM 709 O O . LEU A 1 89 ? 0.371 3.480 -3.029 1.00 76.75 89 LEU A O 1
ATOM 713 N N . LEU A 1 90 ? 1.650 1.704 -2.472 1.00 76.94 90 LEU A N 1
ATOM 714 C CA . LEU A 1 90 ? 0.692 1.040 -1.599 1.00 76.94 90 LEU A CA 1
ATOM 715 C C . LEU A 1 90 ? 1.218 1.131 -0.171 1.00 76.94 90 LEU A C 1
ATOM 717 O O . LEU A 1 90 ? 2.419 0.966 0.058 1.00 76.94 90 LEU A O 1
ATOM 721 N N . GLU A 1 91 ? 0.320 1.388 0.769 1.00 69.12 91 GLU A N 1
ATOM 722 C CA . GLU A 1 91 ? 0.640 1.488 2.188 1.00 69.12 91 GLU A CA 1
ATOM 723 C C . GLU A 1 91 ? 0.046 0.295 2.941 1.00 69.12 91 GLU A C 1
ATOM 725 O O . GLU A 1 91 ? -1.066 -0.132 2.619 1.00 69.12 91 GLU A O 1
ATOM 730 N N . PRO A 1 92 ? 0.757 -0.263 3.935 1.00 78.69 92 PRO A N 1
ATOM 731 C CA . PRO A 1 92 ? 0.178 -1.266 4.813 1.00 78.69 92 PRO A CA 1
ATOM 732 C C . PRO A 1 92 ? -0.882 -0.598 5.691 1.00 78.69 92 PRO A C 1
ATOM 734 O O . PRO A 1 92 ? -0.595 0.398 6.347 1.00 78.69 92 PRO A O 1
ATOM 737 N N . VAL A 1 93 ? -2.093 -1.148 5.734 1.00 84.38 93 VAL A N 1
ATOM 738 C CA . VAL A 1 93 ? -3.176 -0.662 6.601 1.00 84.38 93 VAL A CA 1
ATOM 739 C C . VAL A 1 93 ? -3.379 -1.665 7.729 1.00 84.38 93 VAL A C 1
ATOM 741 O O . VAL A 1 93 ? -3.494 -2.863 7.477 1.00 84.38 93 VAL A O 1
ATOM 744 N N . TYR A 1 94 ? -3.420 -1.190 8.973 1.00 83.38 94 TYR A N 1
ATOM 745 C CA . TYR A 1 94 ? -3.655 -2.056 10.125 1.00 83.38 94 TYR A CA 1
ATOM 746 C C . TYR A 1 94 ? -5.150 -2.255 10.365 1.00 83.38 94 TYR A C 1
ATOM 748 O O . TYR A 1 94 ? -5.917 -1.295 10.364 1.00 83.38 94 TYR A O 1
ATOM 756 N N . LEU A 1 95 ? -5.548 -3.498 10.625 1.00 86.50 95 LEU A N 1
ATOM 757 C CA . LEU A 1 95 ? -6.847 -3.824 11.203 1.00 86.50 95 LEU A CA 1
ATOM 758 C C . LEU A 1 95 ? -6.725 -3.733 12.729 1.00 86.50 95 LEU A C 1
ATOM 760 O O . LEU A 1 95 ? -5.939 -4.469 13.325 1.00 86.50 95 LEU A O 1
ATOM 764 N N . VAL A 1 96 ? -7.476 -2.827 13.352 1.00 85.75 96 VAL A N 1
ATOM 765 C CA . VAL A 1 96 ? -7.474 -2.618 14.806 1.00 85.75 96 VAL A CA 1
ATOM 766 C C . VAL A 1 96 ? -8.850 -2.970 15.363 1.00 85.75 96 VAL A C 1
ATOM 768 O O . VAL A 1 96 ? -9.854 -2.445 14.888 1.00 85.75 96 VAL A O 1
ATOM 771 N N . GLU A 1 97 ? -8.890 -3.826 16.385 1.00 89.69 97 GLU A N 1
ATOM 772 C CA . GLU A 1 97 ? -10.070 -4.049 17.228 1.00 89.69 97 GLU A CA 1
ATOM 773 C C . GLU A 1 97 ? -9.858 -3.339 18.572 1.00 89.69 97 GLU A C 1
ATOM 775 O O . GLU A 1 97 ? -8.852 -3.558 19.250 1.00 89.69 97 GLU A O 1
ATOM 780 N N . ILE A 1 98 ? -10.797 -2.474 18.949 1.00 88.44 98 ILE A N 1
ATOM 781 C CA . ILE A 1 98 ? -10.796 -1.715 20.201 1.00 88.44 98 ILE A CA 1
ATOM 782 C C . ILE A 1 98 ? -11.977 -2.198 21.039 1.00 88.44 98 ILE A C 1
ATOM 784 O O . ILE A 1 98 ? -13.103 -2.227 20.551 1.00 88.44 98 ILE A O 1
ATOM 788 N N . GLN A 1 99 ? -11.730 -2.545 22.303 1.00 89.25 99 GLN A N 1
ATOM 789 C CA . GLN A 1 99 ? -12.780 -2.830 23.282 1.00 89.25 99 GLN A CA 1
ATOM 790 C C . GLN A 1 99 ? -12.789 -1.698 24.311 1.00 89.25 99 GLN A C 1
ATOM 792 O O . GLN A 1 99 ? -11.803 -1.508 25.025 1.00 89.25 99 GLN A O 1
ATOM 797 N N . ALA A 1 100 ? -13.871 -0.920 24.352 1.00 88.50 100 ALA A N 1
ATOM 798 C CA . ALA A 1 100 ? -13.997 0.262 25.206 1.00 88.50 100 ALA A CA 1
ATOM 799 C C . ALA A 1 100 ? -15.397 0.346 25.839 1.00 88.50 100 ALA A C 1
ATOM 801 O O . ALA A 1 100 ? -16.373 -0.065 25.209 1.00 88.50 100 ALA A O 1
ATOM 802 N N . PRO A 1 101 ? -15.527 0.876 27.069 1.00 90.88 101 PRO A N 1
ATOM 803 C CA . PRO A 1 101 ? -16.831 1.180 27.643 1.00 90.88 101 PRO A CA 1
ATOM 804 C C . PRO A 1 101 ? -17.456 2.406 26.971 1.00 90.88 101 PRO A C 1
ATOM 806 O O . PRO A 1 101 ? -16.737 3.300 26.523 1.00 90.88 101 PRO A O 1
ATOM 809 N N . ASP A 1 102 ? -18.788 2.484 26.976 1.00 86.38 102 ASP A N 1
ATOM 810 C CA . ASP A 1 102 ? -19.588 3.548 26.347 1.00 86.38 102 ASP A CA 1
ATOM 811 C C . ASP A 1 102 ? -19.082 4.966 26.695 1.00 86.38 102 ASP A C 1
ATOM 813 O O . ASP A 1 102 ? -18.982 5.826 25.828 1.00 86.38 102 ASP A O 1
ATOM 817 N N . GLN A 1 103 ? -18.663 5.195 27.948 1.00 89.25 103 GLN A N 1
ATOM 818 C CA . GLN A 1 103 ? -18.129 6.483 28.428 1.00 89.25 103 GLN A CA 1
ATOM 819 C C . GLN A 1 103 ? -16.792 6.911 27.794 1.00 89.25 103 GLN A C 1
ATOM 821 O O . GLN A 1 103 ? -16.449 8.090 27.837 1.00 89.25 103 GLN A O 1
ATOM 826 N N . ALA A 1 104 ? -16.008 5.972 27.259 1.00 88.25 104 ALA A N 1
ATOM 827 C CA . ALA A 1 104 ? -14.688 6.227 26.673 1.00 88.25 104 ALA A CA 1
ATOM 828 C C . ALA A 1 104 ? -14.681 6.111 25.136 1.00 88.25 104 ALA A C 1
ATOM 830 O O . ALA A 1 104 ? -13.642 6.325 24.505 1.00 88.25 104 ALA A O 1
ATOM 831 N N . LEU A 1 105 ? -15.828 5.775 24.537 1.00 88.50 105 LEU A N 1
ATOM 832 C CA . LEU A 1 105 ? -15.966 5.479 23.113 1.00 88.50 105 LEU A CA 1
ATOM 833 C C . LEU A 1 105 ? -15.646 6.705 22.234 1.00 88.50 105 LEU A C 1
ATOM 835 O O . LEU A 1 105 ? -14.861 6.603 21.291 1.00 88.50 105 LEU A O 1
ATOM 839 N N . ASP A 1 106 ? -16.126 7.889 22.627 1.00 89.44 106 ASP A N 1
ATOM 840 C CA . ASP A 1 106 ? -15.819 9.173 21.972 1.00 89.44 106 ASP A CA 1
ATOM 841 C C . ASP A 1 106 ? -14.310 9.471 21.921 1.00 89.44 106 ASP A C 1
ATOM 843 O O . ASP A 1 106 ? -13.792 10.018 20.941 1.00 89.44 106 ASP A O 1
ATOM 847 N N . GLY A 1 107 ? -13.572 9.059 22.958 1.00 87.69 107 GLY A N 1
ATOM 848 C CA . GLY A 1 107 ? -12.114 9.165 23.003 1.00 87.69 107 GLY A CA 1
ATOM 849 C C . GLY A 1 107 ? -11.435 8.290 21.947 1.00 87.69 107 GLY A C 1
ATOM 850 O O . GLY A 1 107 ? -10.485 8.735 21.296 1.00 87.69 107 GLY A O 1
ATOM 851 N N . ALA A 1 108 ? -11.949 7.077 21.719 1.00 86.62 108 ALA A N 1
ATOM 852 C CA . ALA A 1 108 ? -11.451 6.185 20.675 1.00 86.62 108 ALA A CA 1
ATOM 853 C C . ALA A 1 108 ? -11.703 6.766 19.272 1.00 86.62 108 ALA A C 1
ATOM 855 O O . ALA A 1 108 ? -10.771 6.822 18.466 1.00 86.62 108 ALA A O 1
ATOM 856 N N . TYR A 1 109 ? -12.907 7.286 18.996 1.00 89.69 109 TYR A N 1
ATOM 857 C CA . TYR A 1 109 ? -13.208 7.945 17.716 1.00 89.69 109 TYR A CA 1
ATOM 858 C C . TYR A 1 109 ? -12.359 9.188 17.467 1.00 89.69 109 TYR A C 1
ATOM 860 O O . TYR A 1 109 ? -11.887 9.389 16.348 1.00 89.69 109 TYR A O 1
ATOM 868 N N . SER A 1 110 ? -12.116 10.004 18.496 1.00 89.12 110 SER A N 1
ATOM 869 C CA . SER A 1 110 ? -11.249 11.182 18.385 1.00 89.12 110 SER A CA 1
ATOM 870 C C . SER A 1 110 ? -9.837 10.795 17.921 1.00 89.12 110 SER A C 1
ATOM 872 O O . SER A 1 110 ? -9.317 11.369 16.962 1.00 89.12 110 SER A O 1
ATOM 874 N N . VAL A 1 111 ? -9.247 9.748 18.514 1.00 83.00 111 VAL A N 1
ATOM 875 C CA . VAL A 1 111 ? -7.916 9.242 18.128 1.00 83.00 111 VAL A CA 1
ATOM 876 C C . VAL A 1 111 ? -7.919 8.570 16.748 1.00 83.00 111 VAL A C 1
ATOM 878 O O . VAL A 1 111 ? -6.935 8.693 16.015 1.00 83.00 111 VAL A O 1
ATOM 881 N N . LEU A 1 112 ? -8.998 7.878 16.368 1.00 84.88 112 LEU A N 1
ATOM 882 C CA . LEU A 1 112 ? -9.141 7.284 15.033 1.00 84.88 112 LEU A CA 1
ATOM 883 C C . LEU A 1 112 ? -9.248 8.366 13.949 1.00 84.88 112 LEU A C 1
ATOM 885 O O . LEU A 1 112 ? -8.481 8.333 12.987 1.00 84.88 112 LEU A O 1
ATOM 889 N N . ASN A 1 113 ? -10.107 9.371 14.135 1.00 84.75 113 ASN A N 1
ATOM 890 C CA . ASN A 1 113 ? -10.289 10.475 13.187 1.00 84.75 113 ASN A CA 1
ATOM 891 C C . ASN A 1 113 ? -9.000 11.291 12.996 1.00 84.75 113 ASN A C 1
ATOM 893 O O . ASN A 1 113 ? -8.619 11.573 11.860 1.00 84.75 113 ASN A O 1
ATOM 897 N N . GLN A 1 114 ? -8.260 11.578 14.076 1.00 82.81 114 GLN A N 1
ATOM 898 C CA . GLN A 1 114 ? -6.936 12.224 14.007 1.00 82.81 114 GLN A CA 1
ATOM 899 C C . GLN A 1 114 ? -5.910 11.444 13.166 1.00 82.81 114 GLN A C 1
ATOM 901 O O . GLN A 1 114 ? -4.950 12.026 12.667 1.00 82.81 114 GLN A O 1
ATOM 906 N N . LYS A 1 115 ? -6.093 10.127 13.013 1.00 77.25 115 LYS A N 1
ATOM 907 C CA . LYS A 1 115 ? -5.189 9.226 12.282 1.00 77.25 115 LYS A CA 1
ATOM 908 C C . LYS A 1 115 ? -5.771 8.720 10.958 1.00 77.25 115 LYS A C 1
ATOM 910 O O . LYS A 1 115 ? -5.239 7.763 10.400 1.00 77.25 115 LYS A O 1
ATOM 915 N N . ARG A 1 116 ? -6.851 9.337 10.454 1.00 78.62 116 ARG A N 1
ATOM 916 C CA . ARG A 1 116 ? -7.577 8.905 9.238 1.00 78.62 116 ARG A CA 1
ATOM 917 C C . ARG A 1 116 ? -8.031 7.439 9.300 1.00 78.62 116 ARG A C 1
ATOM 919 O O . ARG A 1 116 ? -8.017 6.725 8.300 1.00 78.62 116 ARG A O 1
ATOM 926 N N . GLY A 1 117 ? -8.407 6.991 10.495 1.00 81.88 117 GLY A N 1
ATOM 927 C CA . GLY A 1 117 ? -8.980 5.674 10.714 1.00 81.88 117 GLY A CA 1
ATOM 928 C C . GLY A 1 117 ? -10.387 5.584 10.127 1.00 81.88 117 GLY A C 1
ATOM 929 O O . GLY A 1 117 ? -11.231 6.429 10.416 1.00 81.88 117 GLY A O 1
ATOM 930 N N . HIS A 1 118 ? -10.651 4.549 9.334 1.00 87.00 118 HIS A N 1
ATOM 931 C CA . HIS A 1 118 ? -11.986 4.244 8.822 1.00 87.00 118 HIS A CA 1
ATOM 932 C C . HIS A 1 118 ? -12.607 3.117 9.648 1.00 87.00 118 HIS A C 1
ATOM 934 O O . HIS A 1 118 ? -12.160 1.971 9.579 1.00 87.00 118 HIS A O 1
ATOM 940 N N . VAL A 1 119 ? -13.634 3.441 10.433 1.00 88.56 119 VAL A N 1
ATOM 941 C CA . VAL A 1 119 ? -14.441 2.450 11.159 1.00 88.56 119 VAL A CA 1
ATOM 942 C C . VAL A 1 119 ? -15.351 1.724 10.168 1.00 88.56 119 VAL A C 1
ATOM 944 O O . VAL A 1 119 ? -15.936 2.368 9.298 1.00 88.56 119 VAL A O 1
ATOM 947 N N . PHE A 1 120 ? -15.449 0.396 10.276 1.00 88.12 120 PHE A N 1
ATOM 948 C CA . PHE A 1 120 ? -16.310 -0.412 9.397 1.00 88.12 120 PHE A CA 1
ATOM 949 C C . PHE A 1 120 ? -17.335 -1.270 10.149 1.00 88.12 120 PHE A C 1
ATOM 951 O O . PHE A 1 120 ? -18.333 -1.669 9.554 1.00 88.12 120 PHE A O 1
ATOM 958 N N . GLU A 1 121 ? -17.102 -1.569 11.429 1.00 89.88 121 GLU A N 1
ATOM 959 C CA . GLU A 1 121 ? -17.988 -2.403 12.241 1.00 89.88 121 GLU A CA 1
ATOM 960 C C . GLU A 1 121 ? -17.918 -1.979 13.709 1.00 89.88 121 GLU A C 1
ATOM 962 O O . GLU A 1 121 ? -16.838 -1.770 14.266 1.00 89.88 121 GLU A O 1
ATOM 967 N N . GLU A 1 122 ? -19.086 -1.882 14.334 1.00 86.19 122 GLU A N 1
ATOM 968 C CA . GLU A 1 122 ? -19.273 -1.520 15.736 1.00 86.19 122 GLU A CA 1
ATOM 969 C C . GLU A 1 122 ? -20.288 -2.496 16.327 1.00 86.19 122 GLU A C 1
ATOM 971 O O . GLU A 1 122 ? -21.363 -2.700 15.761 1.00 86.19 122 GLU A O 1
ATOM 976 N N . CYS A 1 123 ? -19.941 -3.154 17.431 1.00 88.62 123 CYS A N 1
ATOM 977 C CA . CYS A 1 123 ? -20.796 -4.151 18.069 1.00 88.62 123 CYS A CA 1
ATOM 978 C C . CYS A 1 123 ? -20.743 -4.009 19.589 1.00 88.62 123 CYS A C 1
ATOM 980 O O . CYS A 1 123 ? -19.712 -4.278 20.210 1.00 88.62 123 CYS A O 1
ATOM 982 N N . GLN A 1 124 ? -21.871 -3.660 20.204 1.00 86.56 124 GLN A N 1
ATOM 983 C CA . GLN A 1 124 ? -22.028 -3.742 21.654 1.00 86.56 124 GLN A CA 1
ATOM 984 C C . GLN A 1 124 ? -22.111 -5.210 22.085 1.00 86.56 124 GLN A C 1
ATOM 986 O O . GLN A 1 124 ? -22.856 -5.996 21.491 1.00 86.56 124 GLN A O 1
ATOM 991 N N . ARG A 1 125 ? -21.379 -5.604 23.132 1.00 85.25 125 ARG A N 1
ATOM 992 C CA . ARG A 1 125 ? -21.540 -6.940 23.719 1.00 85.25 125 ARG A CA 1
ATOM 993 C C . ARG A 1 125 ? -22.858 -7.009 24.503 1.00 85.25 125 ARG A C 1
ATOM 995 O O . ARG A 1 125 ? -23.031 -6.252 25.457 1.00 85.25 125 ARG A O 1
ATOM 1002 N N . PRO A 1 126 ? -23.784 -7.928 24.177 1.00 81.38 126 PRO A N 1
ATOM 1003 C CA . PRO A 1 126 ? -25.023 -8.053 24.934 1.00 81.38 126 PRO A CA 1
ATOM 1004 C C . PRO A 1 126 ? -24.717 -8.480 26.376 1.00 81.38 126 PRO A C 1
ATOM 1006 O O . PRO A 1 126 ? -24.088 -9.511 26.610 1.00 81.38 126 PRO A O 1
ATOM 1009 N N . GLY A 1 127 ? -25.168 -7.677 27.342 1.00 83.56 127 GLY A N 1
ATOM 1010 C CA . GLY A 1 127 ? -24.995 -7.928 28.777 1.00 83.56 127 GLY A CA 1
ATOM 1011 C C . GLY A 1 127 ? -23.811 -7.217 29.447 1.00 83.56 127 GLY A C 1
ATOM 1012 O O . GLY A 1 127 ? -23.723 -7.265 30.672 1.00 83.56 127 GLY A O 1
ATOM 1013 N N . THR A 1 128 ? -22.937 -6.522 28.708 1.00 87.12 128 THR A N 1
ATOM 1014 C CA . THR A 1 128 ? -21.885 -5.665 29.292 1.00 87.12 128 THR A CA 1
ATOM 1015 C C . THR A 1 128 ? -21.829 -4.292 28.609 1.00 87.12 128 THR A C 1
ATOM 1017 O O . THR A 1 128 ? -22.051 -4.207 27.405 1.00 87.12 128 THR A O 1
ATOM 1020 N N . PRO A 1 129 ? -21.510 -3.201 29.336 1.00 86.25 129 PRO A N 1
ATOM 1021 C CA . PRO A 1 129 ? -21.323 -1.868 28.753 1.00 86.25 129 PRO A CA 1
ATOM 1022 C C . PRO A 1 129 ? -19.936 -1.777 28.094 1.00 86.25 129 PRO A C 1
ATOM 1024 O O . PRO A 1 129 ? -19.043 -1.077 28.570 1.00 86.25 129 PRO A O 1
ATOM 1027 N N . LEU A 1 130 ? -19.720 -2.604 27.070 1.00 90.19 130 LEU A N 1
ATOM 1028 C CA . LEU A 1 130 ? -18.490 -2.703 26.293 1.00 90.19 130 LEU A CA 1
ATOM 1029 C C . LEU A 1 130 ? -18.844 -2.781 24.809 1.00 90.19 130 LEU A C 1
ATOM 1031 O O . LEU A 1 130 ? -19.575 -3.677 24.377 1.00 90.19 130 LEU A O 1
ATOM 1035 N N . HIS A 1 131 ? -18.266 -1.873 24.032 1.00 89.31 131 HIS A N 1
ATOM 1036 C CA . HIS A 1 131 ? -18.338 -1.867 22.576 1.00 89.31 131 HIS A CA 1
ATOM 1037 C C . HIS A 1 131 ? -17.040 -2.397 21.984 1.00 89.31 131 HIS A C 1
ATOM 1039 O O . HIS A 1 131 ? -15.946 -2.000 22.393 1.00 89.31 131 HIS A O 1
ATOM 1045 N N . ASN A 1 132 ? -17.180 -3.270 20.992 1.00 90.19 132 ASN A N 1
ATOM 1046 C CA . ASN A 1 132 ? -16.109 -3.723 20.122 1.00 90.19 132 ASN A CA 1
ATOM 1047 C C . ASN A 1 132 ? -16.178 -2.905 18.824 1.00 90.19 132 ASN A C 1
ATOM 1049 O O . ASN A 1 132 ? -17.108 -3.073 18.035 1.00 90.19 132 ASN A O 1
ATOM 1053 N N . VAL A 1 133 ? -15.195 -2.034 18.600 1.00 90.31 133 VAL A N 1
ATOM 1054 C CA . VAL A 1 133 ? -15.056 -1.219 17.382 1.00 90.31 133 VAL A CA 1
ATOM 1055 C C . VAL A 1 133 ? -13.930 -1.793 16.532 1.00 90.31 133 VAL A C 1
ATOM 1057 O O . VAL A 1 133 ? -12.816 -1.969 17.029 1.00 90.31 133 VAL A O 1
ATOM 1060 N N . LYS A 1 134 ? -14.190 -2.056 15.249 1.00 91.88 134 LYS A N 1
ATOM 1061 C CA . LYS A 1 134 ? -13.166 -2.467 14.281 1.00 91.88 134 LYS A CA 1
ATOM 1062 C C . LYS A 1 134 ? -12.933 -1.364 13.253 1.00 91.88 134 LYS A C 1
ATOM 1064 O O . LYS A 1 134 ? -13.864 -0.871 12.612 1.00 91.88 134 LYS A O 1
ATOM 1069 N N . ALA A 1 135 ? -11.668 -0.993 13.083 1.00 89.56 135 ALA A N 1
ATOM 1070 C CA . ALA A 1 135 ? -11.260 0.093 12.203 1.00 89.56 135 ALA A CA 1
ATOM 1071 C C . ALA A 1 135 ? -10.007 -0.250 11.389 1.00 89.56 135 ALA A C 1
ATOM 1073 O O . ALA A 1 135 ? -9.095 -0.934 11.857 1.00 89.56 135 ALA A O 1
ATOM 1074 N N . TYR A 1 136 ? -9.955 0.292 10.176 1.00 89.31 136 TYR A N 1
ATOM 1075 C CA . TYR A 1 136 ? -8.763 0.348 9.342 1.00 89.31 136 TYR A CA 1
ATOM 1076 C C . TYR A 1 136 ? -7.947 1.587 9.700 1.00 89.31 136 TYR A C 1
ATOM 1078 O O . TYR A 1 136 ? -8.454 2.702 9.598 1.00 89.31 136 TYR A O 1
ATOM 1086 N N . LEU A 1 137 ? -6.687 1.406 10.095 1.00 82.56 137 LEU A N 1
ATOM 1087 C CA . LEU A 1 137 ? -5.799 2.480 10.532 1.00 82.56 137 LEU A CA 1
ATOM 1088 C C . LEU A 1 137 ? -4.547 2.563 9.635 1.00 82.56 137 LEU A C 1
ATOM 1090 O O . LEU A 1 137 ? -3.684 1.680 9.716 1.00 82.56 137 LEU A O 1
ATOM 1094 N N . PRO A 1 138 ? -4.407 3.604 8.792 1.00 79.94 138 PRO A N 1
ATOM 1095 C CA . PRO A 1 138 ? -3.181 3.836 8.035 1.00 79.94 138 PRO A CA 1
ATOM 1096 C C . PRO A 1 138 ? -2.058 4.380 8.950 1.00 79.94 138 PRO A C 1
ATOM 1098 O O . PRO A 1 138 ? -2.299 5.260 9.784 1.00 79.94 138 PRO A O 1
ATOM 1101 N N . PRO A 1 139 ? -0.811 3.892 8.831 1.00 64.38 139 PRO A N 1
ATOM 1102 C CA . PRO A 1 139 ? 0.312 4.336 9.651 1.00 64.38 139 PRO A CA 1
ATOM 1103 C C . PRO A 1 139 ? 0.932 5.651 9.147 1.00 64.38 139 PRO A C 1
ATOM 1105 O O . PRO A 1 139 ? 2.030 5.663 8.591 1.00 64.38 139 PRO A O 1
ATOM 1108 N N . SER A 1 140 ? 0.271 6.765 9.482 1.00 60.09 140 SER A N 1
ATOM 1109 C CA . SER A 1 140 ? 0.636 8.147 9.110 1.00 60.09 140 SER A CA 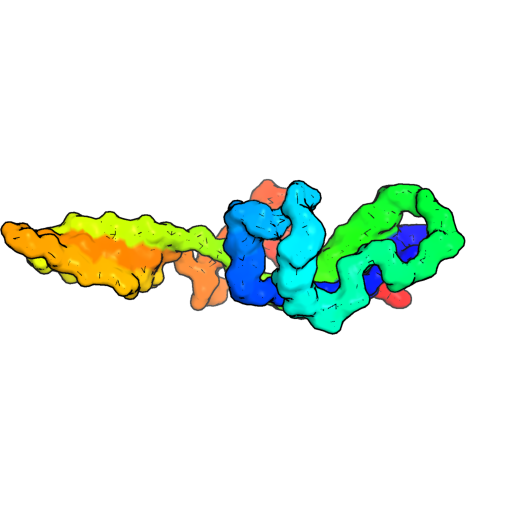1
ATOM 1110 C C . SER A 1 140 ? 0.338 8.514 7.645 1.00 60.09 140 SER A C 1
ATOM 1112 O O . SER A 1 140 ? 0.184 7.647 6.796 1.00 60.09 140 SER A O 1
ATOM 1114 N N . ASP A 1 141 ? 0.1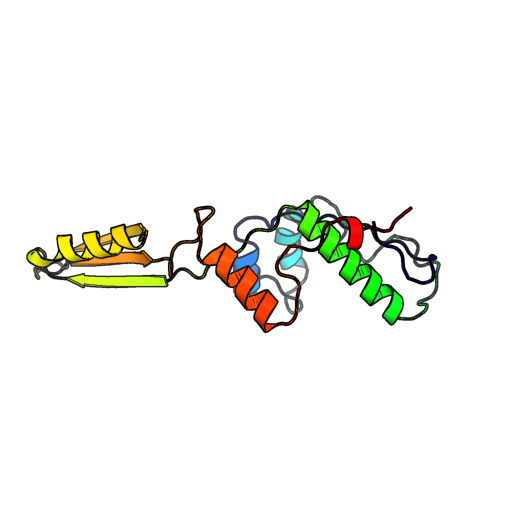69 9.810 7.368 1.00 50.84 141 ASP A N 1
ATOM 1115 C CA . ASP A 1 141 ? -0.592 10.311 6.209 1.00 50.84 141 ASP A CA 1
ATOM 1116 C C . ASP A 1 141 ? 0.265 10.693 4.976 1.00 50.84 141 ASP A C 1
ATOM 1118 O O . ASP A 1 141 ? 1.155 11.535 5.106 1.00 50.84 141 ASP A O 1
ATOM 1122 N N . PRO A 1 142 ? -0.011 10.157 3.766 1.00 47.53 142 PRO A N 1
ATOM 1123 C CA . PRO A 1 142 ? 0.715 10.468 2.533 1.00 47.53 142 PRO A CA 1
ATOM 1124 C C . PRO A 1 142 ? 0.119 11.525 1.578 1.00 47.53 142 PRO A C 1
ATOM 1126 O O . PRO A 1 142 ? 0.725 11.709 0.520 1.00 47.53 142 PRO A O 1
ATOM 1129 N N . LEU A 1 143 ? -1.018 12.203 1.846 1.00 44.81 143 LEU A N 1
ATOM 1130 C CA . LEU A 1 143 ? -1.757 12.947 0.786 1.00 44.81 143 LEU A CA 1
ATOM 1131 C C . LEU A 1 143 ? -1.869 14.501 0.855 1.00 44.81 143 LEU A C 1
ATOM 1133 O O . LEU A 1 143 ? -2.936 15.076 0.693 1.00 44.81 143 LEU A O 1
ATOM 1137 N N . GLU A 1 144 ? -0.725 15.173 0.953 1.00 46.12 144 GLU A N 1
ATOM 1138 C CA . GLU A 1 144 ? -0.450 16.620 0.879 1.00 46.12 144 GLU A CA 1
ATOM 1139 C C . GLU A 1 144 ? 0.947 16.775 0.216 1.00 46.12 144 GLU A C 1
ATOM 1141 O O . GLU A 1 144 ? 1.791 15.885 0.373 1.00 46.12 144 GLU A O 1
ATOM 1146 N N . PRO A 1 145 ? 1.296 17.861 -0.502 1.00 48.47 145 PRO A N 1
ATOM 1147 C CA . PRO A 1 145 ? 2.653 18.040 -1.048 1.00 48.47 145 PRO A CA 1
ATOM 1148 C C . PRO A 1 145 ? 3.754 18.187 0.028 1.00 48.47 145 PRO A C 1
ATOM 1150 O O . PRO A 1 145 ? 4.939 18.121 -0.291 1.00 48.47 145 PRO A O 1
ATOM 1153 N N . VAL A 1 146 ? 3.374 18.326 1.303 1.00 52.88 146 VAL A N 1
ATOM 1154 C CA . VAL A 1 146 ? 4.256 18.393 2.487 1.00 52.88 146 VAL A CA 1
ATOM 1155 C C . VAL A 1 146 ? 4.566 16.995 3.076 1.00 52.88 146 VAL A C 1
ATOM 1157 O O . VAL A 1 146 ? 5.083 16.872 4.184 1.00 52.88 146 VAL A O 1
ATOM 1160 N N . THR A 1 147 ? 4.196 15.904 2.399 1.00 52.59 147 THR A N 1
ATOM 1161 C CA . THR A 1 147 ? 3.968 14.628 3.101 1.00 52.59 147 THR A CA 1
ATOM 1162 C C . THR A 1 147 ? 5.163 13.775 3.477 1.00 52.59 147 THR A C 1
ATOM 1164 O O . THR A 1 147 ? 6.139 13.661 2.724 1.00 52.59 147 THR A O 1
ATOM 1167 N N . PRO A 1 148 ? 5.020 13.014 4.586 1.00 55.53 148 PRO A N 1
ATOM 1168 C CA . PRO A 1 148 ? 5.957 11.971 4.937 1.00 55.53 148 PRO A CA 1
ATOM 1169 C C . PRO A 1 148 ? 6.113 10.924 3.834 1.00 55.53 148 PRO A C 1
ATOM 1171 O O . PRO A 1 148 ? 7.227 10.458 3.697 1.00 55.53 148 PRO A O 1
ATOM 1174 N N . ALA A 1 149 ? 5.127 10.558 3.004 1.00 52.78 149 ALA A N 1
ATOM 1175 C CA . ALA A 1 149 ? 5.371 9.547 1.959 1.00 52.78 149 ALA A CA 1
ATOM 1176 C C . ALA A 1 149 ? 6.365 10.009 0.881 1.00 52.78 149 ALA A C 1
ATOM 1178 O O . ALA A 1 149 ? 7.335 9.299 0.598 1.00 52.78 149 ALA A O 1
ATOM 1179 N N . ALA A 1 150 ? 6.201 11.219 0.336 1.00 58.53 150 ALA A N 1
ATOM 1180 C CA . ALA A 1 150 ? 7.185 11.801 -0.579 1.00 58.53 150 ALA A CA 1
ATOM 1181 C C . ALA A 1 150 ? 8.553 11.968 0.112 1.00 58.53 150 ALA A C 1
ATOM 1183 O O . ALA A 1 150 ? 9.589 11.593 -0.448 1.00 58.53 150 ALA A O 1
ATOM 1184 N N . ALA A 1 151 ? 8.559 12.428 1.369 1.00 65.44 151 ALA A N 1
ATOM 1185 C CA . ALA A 1 151 ? 9.773 12.547 2.171 1.00 65.44 151 ALA A CA 1
ATOM 1186 C C . ALA A 1 151 ? 10.432 11.188 2.491 1.00 65.44 151 ALA A C 1
ATOM 1188 O O . ALA A 1 151 ? 11.656 11.102 2.478 1.00 65.44 151 ALA A O 1
ATOM 1189 N N . ARG A 1 152 ? 9.664 10.111 2.711 1.00 67.12 152 ARG A N 1
ATOM 1190 C CA . ARG A 1 152 ? 10.150 8.739 2.934 1.00 67.12 152 ARG A CA 1
ATOM 1191 C C . ARG A 1 152 ? 10.731 8.164 1.655 1.00 67.12 152 ARG A C 1
ATOM 1193 O O . ARG A 1 152 ? 11.783 7.544 1.721 1.00 67.12 152 ARG A O 1
ATOM 1200 N N . VAL A 1 153 ? 10.121 8.399 0.491 1.00 71.12 153 VAL A N 1
ATOM 1201 C CA . VAL A 1 153 ? 10.721 8.022 -0.801 1.00 71.12 153 VAL A CA 1
ATOM 1202 C C . VAL A 1 153 ? 12.056 8.741 -0.997 1.00 71.12 153 VAL A C 1
ATOM 1204 O O . VAL A 1 153 ? 13.051 8.091 -1.320 1.00 71.12 153 VAL A O 1
ATOM 1207 N N . ALA A 1 154 ? 12.108 10.051 -0.739 1.00 72.75 154 ALA A N 1
ATOM 1208 C CA . ALA A 1 154 ? 13.338 10.840 -0.799 1.00 72.75 154 ALA A CA 1
ATOM 1209 C C . ALA A 1 154 ? 14.397 10.368 0.221 1.00 72.75 154 ALA A C 1
ATOM 1211 O O . ALA A 1 154 ? 15.576 10.263 -0.112 1.00 72.75 154 ALA A O 1
ATOM 1212 N N . GLU A 1 155 ? 13.992 10.030 1.448 1.00 77.81 155 GLU A N 1
ATOM 1213 C CA . GLU A 1 155 ? 14.860 9.508 2.509 1.00 77.81 155 GLU A CA 1
ATOM 1214 C C . GLU A 1 155 ? 15.403 8.114 2.164 1.00 77.81 155 GLU A C 1
ATOM 1216 O O . GLU A 1 155 ? 16.602 7.876 2.287 1.00 77.81 155 GLU A O 1
ATOM 1221 N N . ILE A 1 156 ? 14.549 7.202 1.687 1.00 81.12 156 ILE A N 1
ATOM 1222 C CA . ILE A 1 156 ? 14.924 5.849 1.250 1.00 81.12 156 ILE A CA 1
ATOM 1223 C C . ILE A 1 156 ? 15.875 5.923 0.051 1.00 81.12 156 ILE A C 1
ATOM 1225 O O . ILE A 1 156 ? 16.840 5.162 0.001 1.00 81.12 156 ILE A O 1
ATOM 1229 N N . ARG A 1 157 ? 15.643 6.842 -0.895 1.00 80.38 157 ARG A N 1
ATOM 1230 C CA . ARG A 1 157 ? 16.553 7.092 -2.024 1.00 80.38 157 ARG A CA 1
ATOM 1231 C C . ARG A 1 157 ? 17.904 7.604 -1.554 1.00 80.38 157 ARG A C 1
ATOM 1233 O O . ARG A 1 157 ? 18.908 6.973 -1.869 1.00 80.38 157 ARG A O 1
ATOM 1240 N N . ARG A 1 158 ? 17.921 8.641 -0.709 1.00 82.81 158 ARG A N 1
ATOM 1241 C CA . ARG A 1 158 ? 19.145 9.196 -0.113 1.00 82.81 158 ARG A CA 1
ATOM 1242 C C . ARG A 1 158 ? 19.935 8.131 0.659 1.00 82.81 158 ARG A C 1
ATOM 1244 O O . ARG A 1 158 ? 21.132 7.991 0.442 1.00 82.81 158 ARG A O 1
ATOM 1251 N N . LYS A 1 159 ? 19.262 7.319 1.487 1.00 85.69 159 LYS A N 1
ATOM 1252 C CA . LYS A 1 159 ? 19.860 6.180 2.218 1.00 85.69 159 LYS A CA 1
ATOM 1253 C C . LYS A 1 159 ? 20.438 5.100 1.298 1.00 85.69 159 LYS A C 1
ATOM 1255 O O . LYS A 1 159 ? 21.386 4.428 1.684 1.00 85.69 159 LYS A O 1
ATOM 1260 N N . LYS A 1 160 ? 19.872 4.918 0.102 1.00 86.19 160 LYS A N 1
ATOM 1261 C CA . LYS A 1 160 ? 20.332 3.951 -0.910 1.00 86.19 160 LYS A CA 1
ATOM 1262 C C . LYS A 1 160 ? 21.294 4.553 -1.947 1.00 86.19 160 LYS A C 1
ATOM 1264 O O . LYS A 1 160 ? 21.636 3.858 -2.899 1.00 86.19 160 LYS A O 1
ATOM 1269 N N . GLY A 1 161 ? 21.723 5.809 -1.786 1.00 83.75 161 GLY A N 1
ATOM 1270 C CA . GLY A 1 161 ? 22.634 6.478 -2.723 1.00 83.75 161 GLY A CA 1
ATOM 1271 C C . GLY A 1 161 ? 22.017 6.794 -4.092 1.00 83.75 161 GLY A C 1
ATOM 1272 O O . GLY A 1 161 ? 22.744 6.888 -5.075 1.00 83.75 161 GLY A O 1
ATOM 1273 N N . PHE A 1 162 ? 20.690 6.927 -4.172 1.00 80.50 162 PHE A N 1
ATOM 1274 C CA . PHE A 1 162 ? 19.991 7.383 -5.374 1.00 80.50 162 PHE A CA 1
ATOM 1275 C C . PHE A 1 162 ? 19.642 8.868 -5.284 1.00 80.50 162 PHE A C 1
ATOM 1277 O O . PHE A 1 162 ? 19.380 9.386 -4.194 1.00 80.50 162 PHE A O 1
ATOM 1284 N N . ASP A 1 163 ? 19.557 9.509 -6.448 1.00 77.88 163 ASP A N 1
ATOM 1285 C CA . ASP A 1 163 ? 19.089 10.885 -6.590 1.00 77.88 163 ASP A CA 1
ATOM 1286 C C . ASP A 1 163 ? 17.708 11.076 -5.950 1.00 77.88 163 ASP A C 1
ATOM 1288 O O . ASP A 1 163 ? 16.860 10.176 -5.944 1.00 77.88 163 ASP A O 1
ATOM 1292 N N . VAL A 1 164 ? 17.489 12.261 -5.378 1.00 72.06 164 VAL A N 1
ATOM 1293 C CA . VAL A 1 164 ? 16.237 12.601 -4.685 1.00 72.06 164 VAL A CA 1
ATOM 1294 C C . VAL A 1 164 ? 15.070 12.610 -5.678 1.00 72.06 164 VAL A C 1
ATOM 1296 O O . VAL A 1 164 ? 14.021 12.007 -5.423 1.00 72.06 164 VAL A O 1
ATOM 1299 N N . GLU A 1 165 ? 15.277 13.230 -6.838 1.00 74.19 165 GLU A N 1
ATOM 1300 C CA . GLU A 1 165 ? 14.293 13.302 -7.914 1.00 74.19 165 GLU A CA 1
ATOM 1301 C C . GLU A 1 165 ? 14.071 11.944 -8.598 1.00 74.19 165 GLU A C 1
ATOM 1303 O O . GLU A 1 165 ? 14.912 11.046 -8.601 1.00 74.19 165 GLU A O 1
ATOM 1308 N N . MET A 1 166 ? 12.878 11.750 -9.166 1.00 74.00 166 MET A N 1
ATOM 1309 C CA . MET A 1 166 ? 12.629 10.623 -10.069 1.00 74.00 166 MET A CA 1
ATOM 1310 C C . MET A 1 166 ? 13.495 10.794 -11.316 1.00 74.00 166 MET A C 1
ATOM 1312 O O . MET A 1 166 ? 13.387 11.815 -11.989 1.00 74.00 166 MET A O 1
ATOM 1316 N N . ARG A 1 167 ? 14.276 9.771 -11.681 1.00 80.00 167 ARG A N 1
ATOM 1317 C CA . ARG A 1 167 ? 14.911 9.746 -13.002 1.00 80.00 167 ARG A CA 1
ATOM 1318 C C . ARG A 1 167 ? 13.841 9.863 -14.095 1.00 80.00 167 ARG A C 1
ATOM 1320 O O . ARG A 1 167 ? 12.858 9.115 -14.042 1.00 80.00 167 ARG A O 1
ATOM 1327 N N . PRO A 1 168 ? 13.995 10.787 -15.058 1.00 80.81 168 PRO A N 1
ATOM 1328 C CA . PRO A 1 168 ? 12.977 11.043 -16.063 1.00 80.81 168 PRO A CA 1
ATOM 1329 C C . PRO A 1 168 ? 12.842 9.862 -17.032 1.00 80.81 168 PRO A C 1
ATOM 1331 O O . PRO A 1 168 ? 13.787 9.109 -17.274 1.00 80.81 168 PRO A O 1
ATOM 1334 N N . LEU A 1 169 ? 11.662 9.732 -17.645 1.00 78.50 169 LEU A N 1
ATOM 1335 C CA . LEU A 1 169 ? 11.356 8.677 -18.622 1.00 78.50 169 LEU A CA 1
ATOM 1336 C C . LEU A 1 169 ? 12.391 8.608 -19.769 1.00 78.50 169 LEU A C 1
ATOM 1338 O O . LEU A 1 169 ? 12.737 7.519 -20.225 1.00 78.50 169 LEU A O 1
ATOM 1342 N N . SER A 1 170 ? 12.954 9.758 -20.154 1.00 81.19 170 SER A N 1
ATOM 1343 C CA . SER A 1 170 ? 13.965 9.929 -21.207 1.00 81.19 170 SER A CA 1
ATOM 1344 C C . SER A 1 170 ? 15.322 9.245 -20.955 1.00 81.19 170 SER A C 1
ATOM 1346 O O . SER A 1 170 ? 16.146 9.182 -21.868 1.00 81.19 170 SER A O 1
ATOM 1348 N N . GLU A 1 171 ? 15.582 8.729 -19.748 1.00 81.12 171 GLU A N 1
ATOM 1349 C CA . GLU A 1 171 ? 16.750 7.880 -19.457 1.00 81.12 171 GLU A CA 1
ATOM 1350 C C . GLU A 1 171 ? 16.486 6.395 -19.790 1.00 81.12 171 GLU A C 1
ATOM 1352 O O . GLU A 1 171 ? 17.376 5.648 -20.219 1.00 81.12 171 GLU A O 1
ATOM 1357 N N . PHE A 1 172 ? 15.240 5.950 -19.612 1.00 78.12 172 PHE A N 1
ATOM 1358 C CA . PHE A 1 172 ? 14.833 4.559 -19.826 1.00 78.12 172 PHE A CA 1
ATOM 1359 C C . PHE A 1 172 ? 14.425 4.285 -21.273 1.00 78.12 172 PHE A C 1
ATOM 1361 O O . PHE A 1 172 ? 14.647 3.177 -21.770 1.00 78.12 172 PHE A O 1
ATOM 1368 N N . GLU A 1 173 ? 13.888 5.291 -21.958 1.00 75.44 173 GLU A N 1
ATOM 1369 C CA . GLU A 1 173 ? 13.708 5.268 -23.406 1.00 75.44 173 GLU A CA 1
ATOM 1370 C C . GLU A 1 173 ? 15.055 5.362 -24.134 1.00 75.44 173 GLU A C 1
ATOM 1372 O O . GLU A 1 173 ? 16.027 5.938 -23.642 1.00 75.44 173 GLU A O 1
ATOM 1377 N N . ASP A 1 174 ? 15.144 4.765 -25.321 1.00 72.94 174 ASP A N 1
ATOM 1378 C CA . ASP A 1 174 ? 16.318 4.969 -26.163 1.00 72.94 174 ASP A CA 1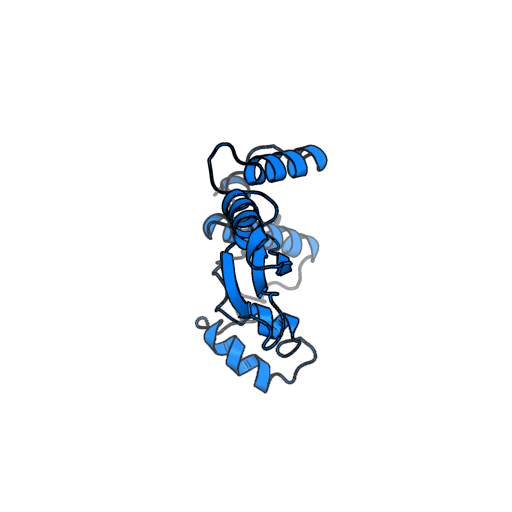
ATOM 1379 C C . ASP A 1 174 ? 16.204 6.280 -26.919 1.00 72.94 174 ASP A C 1
ATOM 1381 O O . ASP A 1 174 ? 15.283 6.467 -27.714 1.00 72.94 174 ASP A O 1
ATOM 1385 N N . ARG A 1 175 ? 17.220 7.127 -26.742 1.00 64.38 175 ARG A N 1
ATOM 1386 C CA . ARG A 1 175 ? 17.494 8.249 -27.637 1.00 64.38 175 ARG A CA 1
ATOM 1387 C C . ARG A 1 175 ? 17.592 7.700 -29.068 1.00 64.38 175 ARG A C 1
ATOM 1389 O O . ARG A 1 175 ? 18.318 6.727 -29.310 1.00 64.38 175 ARG A O 1
ATOM 1396 N N . LEU A 1 176 ? 16.765 8.249 -29.958 1.00 58.94 176 LEU A N 1
ATOM 1397 C CA . LEU A 1 176 ? 16.700 7.880 -31.374 1.00 58.94 176 LEU A CA 1
ATOM 1398 C C . LEU A 1 176 ? 17.905 8.435 -32.136 1.00 58.94 176 LEU A C 1
ATOM 1400 O O . LEU A 1 176 ? 18.318 9.569 -31.814 1.00 58.94 176 LEU A O 1
#

Foldseek 3Di:
DFAFPVRPDDDADADDDADPCPVVCVVVVVADPPDDVVSNCVSVVVVPPPPDPPDDDDDCVDPPPDPVRVVVRVVLNVVLNCVVRPDDDDFDKDKDKDKDFPVCVVVVVVVCVVQVKAWDDWDDDPPDRIIITIIIGTPADAPDPVGPVLVVQQVVCVVVVHDSDDDDSPVSDDDD

Radius of gyration: 24.03 Å; chains: 1; bounding box: 49×45×65 Å

Organism: Glycine soja (NCBI:txid3848)